Protein AF-A0AAP2RCK5-F1 (afdb_monomer)

Organism: NCBI:txid2052831

Foldseek 3Di:
DVVVVVVLVVQLVVQLVVQLVVQLVVQLVPVVVWKDWPDPQLSNVLSNLVSNLVSNLVSVLVSPLVVCCVPPNNVRSVVVSVVSVVVSVVVSVVVNVVCVVVVVTDMDTDDDD

pLDDT: mean 87.53, std 7.4, range [57.0, 95.38]

Structure (mmCIF, N/CA/C/O backbone):
data_AF-A0AAP2RCK5-F1
#
_entry.id   AF-A0AAP2RCK5-F1
#
loop_
_atom_site.group_PDB
_atom_site.id
_atom_site.type_symbol
_atom_site.label_atom_id
_atom_site.label_alt_id
_atom_site.label_comp_id
_atom_site.label_asym_id
_atom_site.label_entity_id
_atom_site.label_seq_id
_atom_site.pdbx_PDB_ins_code
_atom_site.Cartn_x
_atom_site.Cartn_y
_atom_site.Cartn_z
_atom_site.occupancy
_atom_site.B_iso_or_equiv
_atom_site.auth_seq_id
_atom_site.auth_comp_id
_atom_site.auth_asym_id
_atom_site.auth_atom_id
_atom_site.pdbx_PDB_model_num
ATOM 1 N N . MET A 1 1 ? 27.295 -0.574 -13.694 1.00 57.00 1 MET A N 1
ATOM 2 C CA . MET A 1 1 ? 26.287 -1.548 -13.205 1.00 57.00 1 MET A CA 1
ATOM 3 C C . MET A 1 1 ? 25.833 -1.250 -11.775 1.00 57.00 1 MET A C 1
ATOM 5 O O . MET A 1 1 ? 24.635 -1.110 -11.566 1.00 57.00 1 MET A O 1
ATOM 9 N N . ILE A 1 2 ? 26.747 -1.088 -10.808 1.00 60.44 2 ILE A N 1
ATOM 10 C CA . ILE A 1 2 ? 26.387 -0.811 -9.400 1.00 60.44 2 ILE A CA 1
ATOM 11 C C . ILE A 1 2 ? 25.679 0.550 -9.232 1.00 60.44 2 ILE A C 1
ATOM 13 O O . ILE A 1 2 ? 24.659 0.615 -8.557 1.00 60.44 2 ILE A O 1
ATOM 17 N N . GLU A 1 3 ? 26.139 1.603 -9.917 1.00 63.16 3 GLU A N 1
ATOM 18 C CA . GLU A 1 3 ? 25.547 2.955 -9.820 1.00 63.16 3 GLU A CA 1
ATOM 19 C C . GLU A 1 3 ? 24.133 3.075 -10.412 1.00 63.16 3 GLU A C 1
ATOM 21 O O . GLU A 1 3 ? 23.304 3.833 -9.919 1.00 63.16 3 GLU A O 1
ATOM 26 N N . ILE A 1 4 ? 23.829 2.303 -11.459 1.00 67.62 4 ILE A N 1
ATOM 27 C CA . ILE A 1 4 ? 22.496 2.303 -12.085 1.00 67.62 4 ILE A CA 1
ATOM 28 C C . ILE A 1 4 ? 21.501 1.583 -11.167 1.00 67.62 4 ILE A C 1
ATOM 30 O O . ILE A 1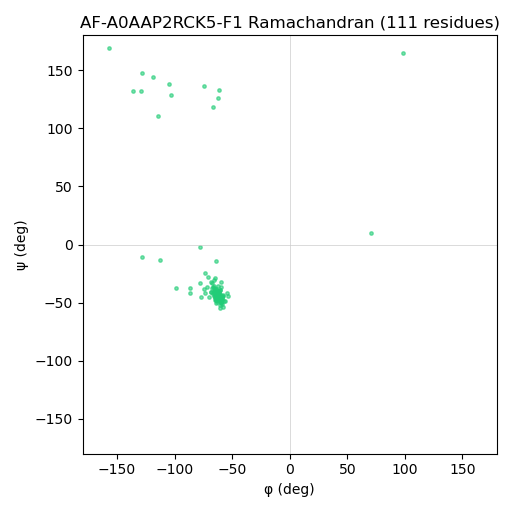 4 ? 20.393 2.058 -10.938 1.00 67.62 4 ILE A O 1
ATOM 34 N N . THR A 1 5 ? 21.933 0.468 -10.571 1.00 71.19 5 THR A N 1
ATOM 35 C CA . THR A 1 5 ? 21.108 -0.320 -9.645 1.00 71.19 5 THR A CA 1
ATOM 36 C C . THR A 1 5 ? 20.801 0.473 -8.372 1.00 71.19 5 THR A C 1
ATOM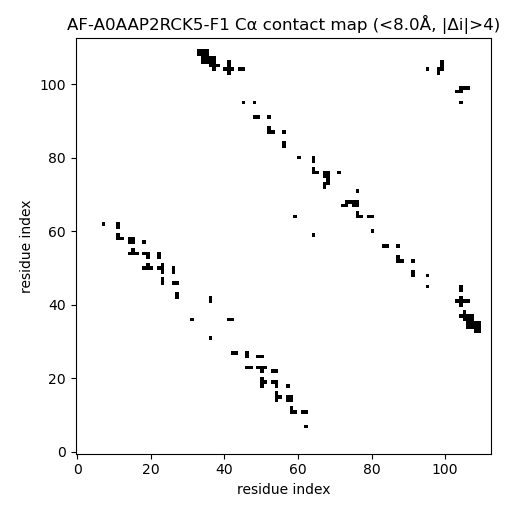 38 O O . THR A 1 5 ? 19.666 0.466 -7.899 1.00 71.19 5 THR A O 1
ATOM 41 N N . SER A 1 6 ? 21.779 1.211 -7.832 1.00 75.75 6 SER A N 1
ATOM 42 C CA . SER A 1 6 ? 21.556 2.064 -6.661 1.00 75.75 6 SER A CA 1
ATOM 43 C C . SER A 1 6 ? 20.616 3.237 -6.958 1.00 75.75 6 SER A C 1
ATOM 45 O O . SER A 1 6 ? 19.785 3.561 -6.109 1.00 75.75 6 SER A O 1
ATOM 47 N N . ALA A 1 7 ? 20.684 3.833 -8.154 1.00 80.06 7 ALA A N 1
ATOM 48 C CA . ALA A 1 7 ? 19.779 4.905 -8.568 1.00 80.06 7 ALA A CA 1
ATOM 49 C C . ALA A 1 7 ? 18.319 4.430 -8.686 1.00 80.06 7 ALA A C 1
ATOM 51 O O . ALA A 1 7 ? 17.422 5.082 -8.150 1.00 80.06 7 ALA A O 1
ATOM 52 N N . ILE A 1 8 ? 18.085 3.268 -9.308 1.00 78.94 8 ILE A N 1
ATOM 53 C CA . ILE A 1 8 ? 16.741 2.680 -9.456 1.00 78.94 8 ILE A CA 1
ATOM 54 C C . ILE A 1 8 ? 16.147 2.335 -8.085 1.00 78.94 8 ILE A C 1
ATOM 56 O O . ILE A 1 8 ? 15.001 2.685 -7.797 1.00 78.94 8 ILE A O 1
ATOM 60 N N . ILE A 1 9 ? 16.934 1.708 -7.205 1.00 82.88 9 ILE A N 1
ATOM 61 C CA . ILE A 1 9 ? 16.495 1.375 -5.843 1.00 82.88 9 ILE A CA 1
ATOM 62 C C . ILE A 1 9 ? 16.168 2.648 -5.055 1.00 82.88 9 ILE A C 1
ATOM 64 O O . ILE A 1 9 ? 15.126 2.716 -4.406 1.00 82.88 9 ILE A O 1
ATOM 68 N N . MET A 1 10 ? 17.021 3.673 -5.130 1.00 85.94 10 MET A N 1
ATOM 69 C CA . MET A 1 10 ? 16.788 4.940 -4.436 1.00 85.94 10 MET A CA 1
ATOM 70 C C . MET A 1 10 ? 15.506 5.621 -4.926 1.00 85.94 10 MET A C 1
ATOM 72 O O . MET A 1 10 ? 14.699 6.076 -4.115 1.00 85.94 10 MET A O 1
ATOM 76 N N . GLN A 1 11 ? 15.280 5.649 -6.242 1.00 83.88 11 GLN A N 1
ATOM 77 C CA . GLN A 1 11 ? 14.065 6.208 -6.825 1.00 83.88 11 GLN A CA 1
ATOM 78 C C . GLN A 1 11 ? 12.820 5.426 -6.389 1.00 83.88 11 GLN A C 1
ATOM 80 O O . GLN A 1 11 ? 11.823 6.038 -6.007 1.00 83.88 11 GLN A O 1
ATOM 85 N N . ALA A 1 12 ? 12.882 4.092 -6.376 1.00 86.38 12 ALA A N 1
ATOM 86 C CA . ALA A 1 12 ? 11.785 3.249 -5.910 1.00 86.38 12 ALA A CA 1
ATOM 87 C C . ALA A 1 12 ? 11.461 3.496 -4.427 1.00 86.38 12 ALA A C 1
ATOM 89 O O . ALA A 1 12 ? 10.290 3.636 -4.074 1.00 86.38 12 ALA A O 1
ATOM 90 N N . ILE A 1 13 ? 12.477 3.621 -3.564 1.00 89.12 13 ILE A N 1
ATOM 91 C CA . ILE A 1 13 ? 12.300 3.950 -2.140 1.00 89.12 13 ILE A CA 1
ATOM 92 C C . ILE A 1 13 ? 11.665 5.333 -1.978 1.00 89.12 13 ILE A C 1
ATOM 94 O O . ILE A 1 13 ? 10.734 5.499 -1.192 1.00 89.12 13 ILE A O 1
ATOM 98 N N . LEU A 1 14 ? 12.136 6.329 -2.727 1.00 90.00 14 LEU A N 1
ATOM 99 C CA . LEU A 1 14 ? 11.626 7.693 -2.631 1.00 90.00 14 LEU A CA 1
ATOM 100 C C . LEU A 1 14 ? 10.162 7.774 -3.088 1.00 90.00 14 LEU A C 1
ATOM 102 O O . LEU A 1 14 ? 9.327 8.351 -2.390 1.00 90.00 14 LEU A O 1
ATOM 106 N N . MET A 1 15 ? 9.831 7.115 -4.202 1.00 89.50 15 MET A N 1
ATOM 107 C CA . MET A 1 15 ? 8.454 6.977 -4.682 1.00 89.50 15 MET A CA 1
ATOM 108 C C . MET A 1 15 ? 7.577 6.224 -3.681 1.00 89.50 15 MET A C 1
ATOM 110 O O . MET A 1 15 ? 6.456 6.655 -3.417 1.00 89.50 15 MET A O 1
ATOM 114 N N . PHE A 1 16 ? 8.091 5.146 -3.080 1.00 93.19 16 PHE A N 1
ATOM 115 C CA . PHE A 1 16 ? 7.393 4.394 -2.041 1.00 93.19 16 PHE A CA 1
ATOM 116 C C . PHE A 1 16 ? 7.037 5.280 -0.846 1.00 93.19 16 PHE A C 1
ATOM 118 O O . PHE A 1 16 ? 5.870 5.356 -0.471 1.00 93.19 16 PHE A O 1
ATOM 125 N N . VAL A 1 17 ? 8.019 5.972 -0.261 1.00 94.31 17 VAL A N 1
ATOM 126 C CA . VAL A 1 17 ? 7.813 6.784 0.947 1.00 94.31 17 VAL A CA 1
ATOM 127 C C . VAL A 1 17 ? 6.841 7.931 0.673 1.00 94.31 17 VAL A C 1
ATOM 129 O O . VAL A 1 17 ? 5.904 8.135 1.446 1.00 94.31 17 VAL A O 1
ATOM 132 N N . LEU A 1 18 ? 7.011 8.647 -0.444 1.00 93.00 18 LEU A N 1
ATOM 133 C CA . LEU A 1 18 ? 6.116 9.744 -0.817 1.00 93.00 18 LEU A CA 1
ATOM 134 C C . LEU A 1 18 ? 4.689 9.253 -1.071 1.00 93.00 18 LEU A C 1
ATOM 136 O O . LEU A 1 18 ? 3.738 9.818 -0.524 1.00 93.00 18 LEU A O 1
ATOM 140 N N . ALA A 1 19 ? 4.532 8.180 -1.852 1.00 92.25 19 ALA A N 1
ATOM 141 C CA . ALA A 1 19 ? 3.225 7.593 -2.116 1.00 92.25 19 ALA A CA 1
ATOM 142 C C . ALA A 1 19 ? 2.576 7.106 -0.818 1.00 92.25 19 ALA A C 1
ATOM 144 O O . ALA A 1 19 ? 1.393 7.353 -0.595 1.00 92.25 19 ALA A O 1
ATOM 145 N N . TRP A 1 20 ? 3.344 6.472 0.069 1.00 95.19 20 TRP A N 1
ATOM 146 C CA . TRP A 1 20 ? 2.838 5.949 1.330 1.00 95.19 20 TRP A CA 1
ATOM 147 C C . TRP A 1 20 ? 2.300 7.048 2.241 1.00 95.19 20 TRP A C 1
ATOM 149 O O . TRP A 1 20 ? 1.182 6.917 2.739 1.00 95.19 20 TRP A O 1
ATOM 159 N N . ILE A 1 21 ? 3.044 8.145 2.413 1.00 95.19 21 ILE A N 1
ATOM 160 C CA . ILE A 1 21 ? 2.627 9.283 3.247 1.00 95.19 21 ILE A CA 1
ATOM 161 C C . ILE A 1 21 ? 1.370 9.945 2.672 1.00 95.19 21 ILE A C 1
ATOM 163 O O . ILE A 1 21 ? 0.410 10.192 3.406 1.00 95.19 21 ILE A O 1
ATOM 167 N N . LEU A 1 22 ? 1.346 10.199 1.360 1.00 94.94 22 LEU A N 1
ATOM 168 C CA . LEU A 1 22 ? 0.204 10.830 0.694 1.00 94.94 22 LEU A CA 1
ATOM 169 C C . LEU A 1 22 ? -1.049 9.955 0.769 1.00 94.94 22 LEU A C 1
ATOM 171 O O . LEU A 1 22 ? -2.119 10.431 1.152 1.00 94.94 22 LEU A O 1
ATOM 175 N N . LEU A 1 23 ? -0.916 8.664 0.459 1.00 94.00 23 LEU A N 1
ATOM 176 C CA . LEU A 1 23 ? -2.016 7.707 0.539 1.00 94.00 23 LEU A CA 1
ATOM 177 C C . LEU A 1 23 ? -2.487 7.525 1.977 1.00 94.00 23 LEU A C 1
ATOM 179 O O . LEU A 1 23 ? -3.689 7.442 2.213 1.00 94.00 23 LEU A O 1
ATOM 183 N N . PHE A 1 24 ? -1.572 7.500 2.945 1.00 95.38 24 PHE A N 1
ATOM 184 C CA . PHE A 1 24 ? -1.926 7.424 4.356 1.00 95.38 24 PHE A CA 1
ATOM 185 C C . PHE A 1 24 ? -2.776 8.619 4.771 1.00 95.38 24 PHE A C 1
ATOM 187 O O . PHE A 1 24 ? -3.843 8.426 5.349 1.00 95.38 24 PHE A O 1
ATOM 194 N N . ALA A 1 25 ? -2.344 9.840 4.442 1.00 93.69 25 ALA A N 1
ATOM 195 C CA . ALA A 1 25 ? -3.106 11.047 4.733 1.00 93.69 25 ALA A CA 1
ATOM 196 C C . ALA A 1 25 ? -4.485 10.998 4.060 1.00 93.69 25 ALA A C 1
ATOM 198 O O . ALA A 1 25 ? -5.507 11.200 4.719 1.00 93.69 25 ALA A O 1
ATOM 199 N N . LEU A 1 26 ? -4.533 10.639 2.774 1.00 93.44 26 LEU A N 1
ATOM 200 C CA . LEU A 1 26 ? -5.775 10.526 2.016 1.00 93.44 26 LEU A CA 1
ATOM 201 C C . LEU A 1 26 ? -6.735 9.517 2.653 1.00 93.44 26 LEU A C 1
ATOM 203 O O . LEU A 1 26 ? -7.887 9.860 2.925 1.00 93.44 26 LEU A O 1
ATOM 207 N N . TYR A 1 27 ? -6.287 8.297 2.953 1.00 90.62 27 TYR A N 1
ATOM 208 C CA . TYR A 1 27 ? -7.120 7.289 3.612 1.00 90.62 27 TYR A CA 1
ATOM 209 C C . TYR A 1 27 ? -7.515 7.713 5.018 1.00 90.62 27 TYR A C 1
ATOM 211 O O . TYR A 1 27 ? -8.671 7.535 5.406 1.00 90.62 27 TYR A O 1
ATOM 219 N N . TYR A 1 28 ? -6.603 8.327 5.766 1.00 91.44 28 TYR A N 1
ATOM 220 C CA . TYR A 1 28 ? -6.905 8.815 7.096 1.00 91.44 28 TYR A CA 1
ATOM 221 C C . TYR A 1 28 ? -8.079 9.789 7.044 1.00 91.44 28 TYR A C 1
ATOM 223 O O . TYR A 1 28 ? -9.028 9.592 7.794 1.00 91.44 28 TYR A O 1
ATOM 231 N N . PHE A 1 29 ? -8.088 10.774 6.144 1.00 91.88 29 PHE A N 1
ATOM 232 C CA . PHE A 1 29 ? -9.175 11.757 6.057 1.00 91.88 29 PHE A CA 1
ATOM 233 C C . PHE A 1 29 ? -10.446 11.246 5.368 1.00 91.88 29 PHE A C 1
ATOM 235 O O . PHE A 1 29 ? -11.540 11.637 5.768 1.00 91.88 29 PHE A O 1
ATOM 242 N N . THR A 1 30 ? -10.335 10.365 4.372 1.00 89.38 30 THR A N 1
ATOM 243 C CA . THR A 1 30 ? -11.491 9.911 3.575 1.00 89.38 30 THR A CA 1
ATOM 244 C C . THR A 1 30 ? -12.229 8.730 4.196 1.00 89.38 30 THR A C 1
ATOM 246 O O . THR A 1 30 ? -13.458 8.693 4.161 1.00 89.38 30 THR A O 1
ATOM 249 N N . THR A 1 31 ? -11.528 7.776 4.813 1.00 86.25 31 THR A N 1
ATOM 250 C CA . THR A 1 31 ? -12.149 6.553 5.351 1.00 86.25 31 THR A CA 1
ATOM 251 C C . THR A 1 31 ? -13.236 6.765 6.418 1.00 86.25 31 THR A C 1
ATOM 253 O O . THR A 1 31 ? -14.197 5.993 6.411 1.00 86.25 31 THR A O 1
ATOM 256 N N . PRO A 1 32 ? -13.204 7.801 7.288 1.00 85.44 32 PRO A N 1
ATOM 257 C CA . PRO A 1 32 ? -14.277 8.049 8.257 1.00 85.44 32 PRO A CA 1
ATOM 258 C C . PRO A 1 32 ? -15.636 8.382 7.629 1.00 85.44 32 PRO A C 1
ATOM 260 O O . PRO A 1 32 ? -16.651 8.386 8.332 1.00 85.44 32 PRO A O 1
ATOM 263 N N . SER A 1 33 ? -15.682 8.694 6.330 1.00 85.88 33 SER A N 1
ATOM 264 C CA . SER A 1 33 ? -16.942 8.953 5.626 1.00 85.88 33 SER A CA 1
ATOM 265 C C . SER A 1 33 ? -17.780 7.682 5.428 1.00 85.88 33 SER A C 1
ATOM 267 O O . SER A 1 33 ? -19.005 7.767 5.435 1.00 85.88 33 SER A O 1
ATOM 269 N N . TYR A 1 34 ? -17.151 6.503 5.345 1.00 82.38 34 TYR A N 1
ATOM 270 C CA . TYR A 1 34 ? -17.832 5.223 5.088 1.00 82.38 34 TYR A CA 1
ATOM 271 C C . TYR A 1 34 ? -17.507 4.104 6.099 1.00 82.38 34 TYR A C 1
ATOM 273 O O . TYR A 1 34 ? -18.201 3.082 6.119 1.00 82.38 34 TYR A O 1
ATOM 281 N N . LEU A 1 35 ? -16.507 4.286 6.971 1.00 86.38 35 LEU A N 1
ATOM 282 C CA . LEU A 1 35 ? -16.156 3.358 8.054 1.00 86.38 35 LEU A CA 1
ATOM 283 C C . LEU A 1 35 ? -16.286 4.012 9.434 1.00 86.38 35 LEU A C 1
ATOM 285 O O . LEU A 1 35 ? -15.970 5.185 9.630 1.00 86.38 35 LEU A O 1
ATOM 289 N N . GLU A 1 36 ? -16.724 3.212 10.400 1.00 87.25 36 GLU A N 1
ATOM 290 C CA . GLU A 1 36 ? -16.630 3.478 11.831 1.00 87.25 36 GLU A CA 1
ATOM 291 C C . GLU A 1 36 ? -15.494 2.651 12.420 1.00 87.25 36 GLU A C 1
ATOM 293 O O . GLU A 1 36 ? -15.419 1.438 12.226 1.00 87.25 36 GLU A O 1
ATOM 298 N N . TYR A 1 37 ? -14.613 3.322 13.152 1.00 87.12 37 TYR A N 1
ATOM 299 C CA . TYR A 1 37 ? -13.502 2.697 13.856 1.00 87.12 37 TYR A CA 1
ATOM 300 C C . TYR A 1 37 ? -13.828 2.653 15.345 1.00 87.12 37 TYR A C 1
ATOM 302 O O . TYR A 1 37 ? -14.337 3.637 15.882 1.00 87.12 37 TYR A O 1
ATOM 310 N N . GLY A 1 38 ? -13.526 1.537 16.010 1.00 82.50 38 GLY A N 1
ATOM 311 C CA . GLY A 1 38 ? -13.732 1.403 17.455 1.00 82.50 38 GLY A CA 1
ATOM 312 C C . GLY A 1 38 ? -12.844 2.343 18.276 1.00 82.50 38 GLY A C 1
ATOM 313 O O . GLY A 1 38 ? -13.234 2.777 19.354 1.00 82.50 38 GLY A O 1
ATOM 314 N N . ASP A 1 39 ? -11.671 2.690 17.748 1.00 87.88 39 ASP A N 1
ATOM 315 C CA . ASP A 1 39 ? -10.671 3.521 18.408 1.00 87.88 39 ASP A CA 1
ATOM 316 C C . ASP A 1 39 ? -9.728 4.189 17.384 1.00 87.88 39 ASP A C 1
ATOM 318 O O . ASP A 1 39 ? -9.721 3.866 16.190 1.00 87.88 39 ASP A O 1
ATOM 322 N N . LYS A 1 40 ? -8.917 5.149 17.851 1.00 86.50 40 LYS A N 1
ATOM 323 C CA . LYS A 1 40 ? -7.967 5.879 16.993 1.00 86.50 40 LYS A CA 1
ATOM 324 C C . LYS A 1 40 ? -6.858 4.972 16.448 1.00 86.50 40 LYS A C 1
ATOM 326 O O . LYS A 1 40 ? -6.465 5.154 15.296 1.00 86.50 40 LYS A O 1
ATOM 331 N N . ASN A 1 41 ? -6.387 3.990 17.221 1.00 88.31 41 ASN A N 1
ATOM 332 C CA . ASN A 1 41 ? -5.309 3.095 16.794 1.00 88.31 41 ASN A CA 1
ATOM 333 C C . ASN A 1 41 ? -5.785 2.176 15.669 1.00 88.31 41 ASN A C 1
ATOM 335 O O . ASN A 1 41 ? -5.079 2.038 14.674 1.00 88.31 41 ASN A O 1
ATOM 339 N N . SER A 1 42 ? -7.015 1.660 15.748 1.00 88.94 42 SER A N 1
ATOM 340 C CA . SER A 1 42 ? -7.643 0.904 14.656 1.00 88.94 42 SER A CA 1
ATOM 341 C C . SER A 1 42 ? -7.652 1.679 13.338 1.00 88.94 42 SER A C 1
ATOM 343 O O . SER A 1 42 ? -7.343 1.115 12.287 1.00 88.94 42 SER A O 1
ATOM 345 N N . ARG A 1 43 ? -7.956 2.984 13.380 1.00 89.94 43 ARG A N 1
ATOM 346 C CA . ARG A 1 43 ? -7.915 3.850 12.191 1.00 89.94 43 ARG A CA 1
ATOM 347 C C . ARG A 1 43 ? -6.497 3.997 11.654 1.00 89.94 43 ARG A C 1
ATOM 349 O O . ARG A 1 43 ? -6.304 3.853 10.449 1.00 89.94 43 ARG A O 1
ATOM 356 N N . TYR A 1 44 ? -5.522 4.276 12.520 1.00 91.75 44 TYR A N 1
ATOM 357 C CA . TYR A 1 44 ? -4.123 4.416 12.108 1.00 91.75 44 TYR A CA 1
ATOM 358 C C . TYR A 1 44 ? -3.587 3.131 11.478 1.00 91.75 44 TYR A C 1
ATOM 360 O O . TYR A 1 44 ? -3.043 3.186 10.380 1.00 91.75 44 TYR A O 1
ATOM 368 N N . ILE A 1 45 ? -3.802 1.981 12.120 1.00 89.94 45 ILE A N 1
ATOM 369 C CA . ILE A 1 45 ? -3.349 0.674 11.631 1.00 89.94 45 ILE A CA 1
ATOM 370 C C . ILE A 1 45 ? -4.011 0.349 10.291 1.00 89.94 45 ILE A C 1
ATOM 372 O O . ILE A 1 45 ? -3.324 -0.012 9.338 1.00 89.94 45 ILE A O 1
ATOM 376 N N . TYR A 1 46 ? -5.331 0.527 10.184 1.00 90.62 46 TYR A N 1
ATOM 377 C CA . TYR A 1 46 ? -6.046 0.278 8.935 1.00 90.62 46 TYR A CA 1
ATOM 378 C C . TYR A 1 46 ? -5.521 1.149 7.793 1.00 90.62 46 TYR A C 1
ATOM 380 O O . TYR A 1 46 ? -5.195 0.626 6.729 1.00 90.62 46 TYR A O 1
ATOM 388 N N . CYS A 1 47 ? -5.401 2.462 8.020 1.00 92.44 47 CYS A N 1
ATOM 389 C CA . CYS A 1 47 ? -4.924 3.395 7.001 1.00 92.44 47 CYS A CA 1
ATOM 390 C C . CYS A 1 47 ? -3.471 3.107 6.619 1.00 92.44 47 CYS A C 1
ATOM 392 O O . CYS A 1 47 ? -3.167 3.125 5.434 1.00 92.44 47 CYS A O 1
ATOM 394 N N . ALA A 1 48 ? -2.607 2.793 7.592 1.00 92.38 48 ALA A N 1
ATOM 395 C CA . ALA A 1 48 ? -1.206 2.448 7.360 1.00 92.38 48 ALA A CA 1
ATOM 396 C C . ALA A 1 48 ? -1.067 1.206 6.485 1.00 92.38 48 ALA A C 1
ATOM 398 O O . ALA A 1 48 ? -0.280 1.219 5.548 1.00 92.38 48 ALA A O 1
ATOM 399 N N . ILE A 1 49 ? -1.845 0.156 6.751 1.00 91.31 49 ILE A N 1
ATOM 400 C CA . ILE A 1 49 ? -1.792 -1.085 5.971 1.00 91.31 49 ILE A CA 1
ATOM 401 C C . ILE A 1 49 ? -2.357 -0.867 4.567 1.00 91.31 49 ILE A C 1
ATOM 403 O O . ILE A 1 49 ? -1.736 -1.292 3.594 1.00 91.31 49 ILE A O 1
ATOM 407 N N . TYR A 1 50 ? -3.498 -0.177 4.451 1.00 89.62 50 TYR A N 1
ATOM 408 C CA . TYR A 1 50 ? -4.096 0.147 3.151 1.00 89.62 50 TYR A CA 1
ATOM 409 C C . TYR A 1 50 ? -3.152 0.982 2.282 1.00 89.62 50 TYR A C 1
ATOM 411 O O . TYR A 1 50 ? -2.968 0.683 1.103 1.00 89.62 50 TYR A O 1
ATOM 419 N N . SER A 1 51 ? -2.537 2.020 2.852 1.00 93.00 51 SER A N 1
ATOM 420 C CA . SER A 1 51 ? -1.611 2.869 2.111 1.00 93.00 51 SER A CA 1
ATOM 421 C C . SER A 1 51 ? -0.296 2.162 1.805 1.00 93.00 51 SER A C 1
ATOM 423 O O . SER A 1 51 ? 0.255 2.387 0.733 1.00 93.00 51 SER A O 1
ATOM 425 N N . LEU A 1 52 ? 0.218 1.318 2.709 1.00 92.25 52 LEU A N 1
ATOM 426 C CA . LEU A 1 52 ? 1.513 0.646 2.550 1.00 92.25 52 LEU A CA 1
ATOM 427 C C . LEU A 1 52 ? 1.501 -0.321 1.374 1.00 92.25 52 LEU A C 1
ATOM 429 O O . LEU A 1 52 ? 2.413 -0.299 0.551 1.00 92.25 52 LEU A O 1
ATOM 433 N N . VAL A 1 53 ? 0.454 -1.137 1.266 1.00 88.75 53 VAL A N 1
ATOM 434 C CA . VAL A 1 53 ? 0.342 -2.097 0.166 1.00 88.75 53 VAL A CA 1
ATOM 435 C C . VAL A 1 53 ? 0.227 -1.375 -1.175 1.00 88.75 53 VAL A C 1
ATOM 437 O O . VAL A 1 53 ? 0.934 -1.715 -2.120 1.00 88.75 53 VAL A O 1
ATOM 440 N N . LEU A 1 54 ? -0.608 -0.338 -1.258 1.00 88.19 54 LEU A N 1
ATOM 441 C CA . LEU A 1 54 ? -0.767 0.417 -2.499 1.00 88.19 54 LEU A CA 1
ATOM 442 C C . LEU A 1 54 ? 0.506 1.198 -2.868 1.00 88.19 54 LEU A C 1
ATOM 444 O O . LEU A 1 54 ? 0.874 1.254 -4.038 1.00 88.19 54 LEU A O 1
ATOM 448 N N . ALA A 1 55 ? 1.215 1.750 -1.883 1.00 92.44 55 ALA A N 1
ATOM 449 C CA . ALA A 1 55 ? 2.500 2.404 -2.105 1.00 92.44 55 ALA A CA 1
ATOM 450 C C . ALA A 1 55 ? 3.571 1.423 -2.602 1.00 92.44 55 ALA A C 1
ATOM 452 O O . ALA A 1 55 ? 4.341 1.779 -3.490 1.00 92.44 55 ALA A O 1
ATOM 453 N N . LEU A 1 56 ? 3.598 0.187 -2.085 1.00 89.00 56 LEU A N 1
ATOM 454 C CA . LEU A 1 56 ? 4.476 -0.875 -2.589 1.00 89.00 56 LEU A CA 1
ATOM 455 C C . LEU A 1 56 ? 4.164 -1.208 -4.049 1.00 89.00 56 LEU A C 1
ATOM 457 O O . LEU A 1 56 ? 5.077 -1.262 -4.867 1.00 89.00 56 LEU A O 1
ATOM 461 N N . VAL A 1 57 ? 2.883 -1.381 -4.386 1.00 88.19 57 VAL A N 1
ATOM 462 C CA . VAL A 1 57 ? 2.451 -1.643 -5.767 1.00 88.19 57 VAL A CA 1
ATOM 463 C C . VAL A 1 57 ? 2.894 -0.522 -6.701 1.00 88.19 57 VAL A C 1
ATOM 465 O O . VAL A 1 57 ? 3.408 -0.803 -7.780 1.00 88.19 57 VAL A O 1
ATOM 468 N N . LEU A 1 58 ? 2.733 0.739 -6.289 1.00 88.00 58 LEU A N 1
ATOM 469 C CA . LEU A 1 58 ? 3.194 1.880 -7.075 1.00 88.00 58 LEU A CA 1
ATOM 470 C C . LEU A 1 58 ? 4.715 1.877 -7.220 1.00 88.00 58 LEU A C 1
ATOM 472 O O . LEU A 1 58 ? 5.203 1.968 -8.337 1.00 88.00 58 LEU A O 1
ATOM 476 N N . ALA A 1 59 ? 5.468 1.732 -6.133 1.00 89.06 59 ALA A N 1
ATOM 477 C CA . ALA A 1 59 ? 6.928 1.768 -6.174 1.00 89.06 59 ALA A CA 1
ATOM 478 C C . ALA A 1 59 ? 7.520 0.663 -7.058 1.00 89.06 59 ALA A C 1
ATOM 480 O O . ALA A 1 59 ? 8.352 0.936 -7.920 1.00 89.06 59 ALA A O 1
ATOM 481 N N . VAL A 1 60 ? 7.043 -0.572 -6.888 1.00 85.12 60 VAL A N 1
ATOM 482 C CA . VAL A 1 60 ? 7.454 -1.716 -7.711 1.00 85.12 60 VAL A CA 1
ATOM 483 C C . VAL A 1 60 ? 6.976 -1.538 -9.151 1.00 85.12 60 VAL A C 1
ATOM 485 O O . VAL A 1 60 ? 7.730 -1.788 -10.085 1.00 85.12 60 VAL A O 1
ATOM 488 N N . GLY A 1 61 ? 5.748 -1.050 -9.343 1.00 86.06 61 GLY A N 1
ATOM 489 C CA . GLY A 1 61 ? 5.193 -0.768 -10.662 1.00 86.06 61 GLY A CA 1
ATOM 490 C C . GLY A 1 61 ? 6.022 0.260 -11.430 1.00 86.06 61 GLY A C 1
ATOM 491 O O . GLY A 1 61 ? 6.385 0.019 -12.574 1.00 86.06 61 GLY A O 1
ATOM 492 N N . PHE A 1 62 ? 6.393 1.370 -10.794 1.00 84.31 62 PHE A N 1
ATOM 493 C CA . PHE A 1 62 ? 7.239 2.401 -11.397 1.00 84.31 62 PHE A CA 1
ATOM 494 C C . PHE A 1 62 ? 8.663 1.918 -11.683 1.00 84.31 62 PHE A C 1
ATOM 496 O O . PHE A 1 62 ? 9.266 2.404 -12.634 1.00 84.31 62 PHE A O 1
ATOM 503 N N . ALA A 1 63 ? 9.193 0.982 -10.894 1.00 85.94 63 ALA A N 1
ATOM 504 C CA . ALA A 1 63 ? 10.523 0.427 -11.124 1.00 85.94 63 ALA A CA 1
ATOM 505 C C . ALA A 1 63 ? 10.540 -0.599 -12.270 1.00 85.94 63 ALA A C 1
ATOM 507 O O . ALA A 1 63 ? 11.418 -0.547 -13.120 1.00 85.94 63 ALA A O 1
ATOM 508 N N . ILE A 1 64 ? 9.569 -1.518 -12.306 1.00 85.62 64 ILE A N 1
ATOM 509 C CA . ILE A 1 64 ? 9.630 -2.714 -13.164 1.00 85.62 64 ILE A CA 1
ATOM 510 C C . ILE A 1 64 ? 8.831 -2.548 -14.466 1.00 85.62 64 ILE A C 1
ATOM 512 O O . ILE A 1 64 ? 9.249 -3.024 -15.521 1.00 85.62 64 ILE A O 1
ATOM 516 N N . LEU A 1 65 ? 7.672 -1.879 -14.432 1.00 87.38 65 LEU A N 1
ATOM 517 C CA . LEU A 1 65 ? 6.797 -1.787 -15.610 1.00 87.38 65 LEU A CA 1
ATOM 518 C C . LEU A 1 65 ? 7.426 -1.065 -16.808 1.00 87.38 65 LEU A C 1
ATOM 520 O O . LEU A 1 65 ? 7.153 -1.502 -17.928 1.00 87.38 65 LEU A O 1
ATOM 524 N N . PRO A 1 66 ? 8.250 -0.009 -16.640 1.00 87.88 66 PRO A N 1
ATOM 525 C CA . PRO A 1 66 ? 8.918 0.619 -17.776 1.00 87.88 66 PRO A CA 1
ATOM 526 C C . PRO A 1 66 ? 9.838 -0.349 -18.524 1.00 87.88 66 PRO A C 1
ATOM 528 O O . PRO A 1 6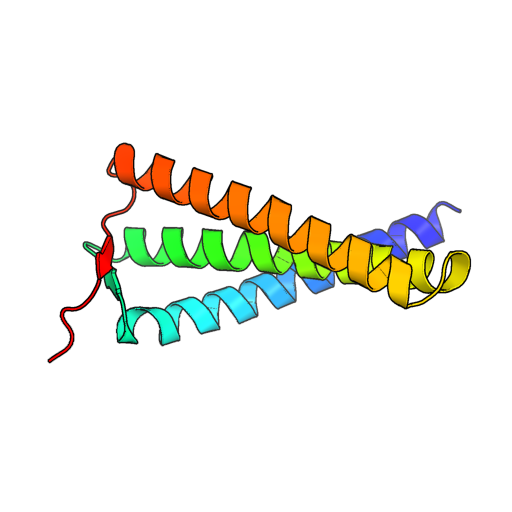6 ? 9.793 -0.391 -19.750 1.00 87.88 66 PRO A O 1
ATOM 531 N N . GLU A 1 67 ? 10.612 -1.165 -17.804 1.00 88.38 67 GLU A N 1
ATOM 532 C CA . GLU A 1 67 ? 11.516 -2.153 -18.405 1.00 88.38 67 GLU A CA 1
ATOM 533 C C . GLU A 1 67 ? 10.730 -3.221 -19.172 1.00 88.38 67 GLU A C 1
ATOM 535 O O . GLU A 1 67 ? 10.990 -3.461 -20.351 1.00 88.38 67 GLU A O 1
ATOM 540 N N . ILE A 1 68 ? 9.676 -3.771 -18.557 1.00 89.38 68 ILE A N 1
ATOM 541 C CA . ILE A 1 68 ? 8.795 -4.745 -19.219 1.00 89.38 68 ILE A CA 1
ATOM 542 C C . ILE A 1 68 ? 8.129 -4.133 -20.457 1.00 89.38 68 ILE A C 1
ATOM 544 O O . ILE A 1 68 ? 7.997 -4.800 -21.482 1.00 89.38 68 ILE A O 1
ATOM 548 N 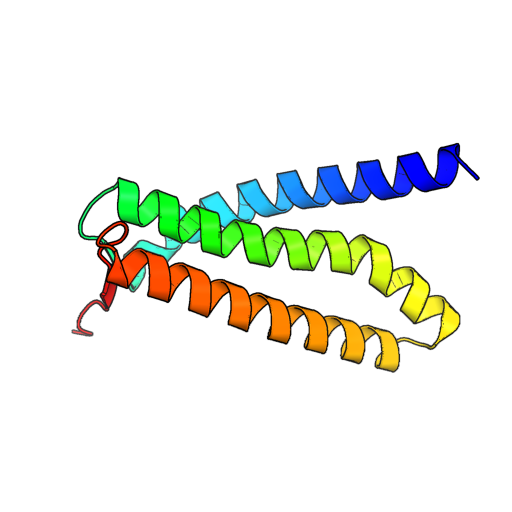N . SER A 1 69 ? 7.715 -2.866 -20.387 1.00 92.69 69 SER A N 1
ATOM 549 C CA . SER A 1 69 ? 7.075 -2.188 -21.514 1.00 92.69 69 SER A CA 1
ATOM 550 C C . SER A 1 69 ? 8.030 -1.968 -22.684 1.00 92.69 69 SER A C 1
ATOM 552 O O . SER A 1 69 ? 7.570 -1.969 -23.825 1.00 92.69 69 SER A O 1
ATOM 554 N N . LEU A 1 70 ? 9.319 -1.745 -22.417 1.00 92.56 70 LEU A N 1
ATOM 555 C CA . LEU A 1 70 ? 10.339 -1.573 -23.450 1.00 92.56 70 LEU A CA 1
ATOM 556 C C . LEU A 1 70 ? 10.697 -2.904 -24.121 1.00 92.56 70 LEU A C 1
ATOM 558 O O . LEU A 1 70 ? 10.902 -2.930 -25.330 1.00 92.56 70 LEU A O 1
ATOM 562 N N . GLU A 1 71 ? 10.750 -3.995 -23.355 1.00 94.31 71 GLU A N 1
ATOM 563 C CA . GLU A 1 71 ? 11.186 -5.305 -23.852 1.00 94.31 71 GLU A CA 1
ATOM 564 C C . GLU A 1 71 ? 10.045 -6.124 -24.479 1.00 94.31 71 GLU A C 1
ATOM 566 O O . GLU A 1 71 ? 10.215 -6.722 -25.540 1.00 94.31 71 GLU A O 1
ATOM 571 N N . TYR A 1 72 ? 8.863 -6.124 -23.858 1.00 94.06 72 TYR A N 1
ATOM 572 C CA . TYR A 1 72 ? 7.731 -6.975 -24.247 1.00 94.06 72 TYR A CA 1
ATOM 573 C C . TYR A 1 72 ? 6.537 -6.194 -24.806 1.00 94.06 72 TYR A C 1
ATOM 575 O O . TYR A 1 72 ? 5.645 -6.799 -25.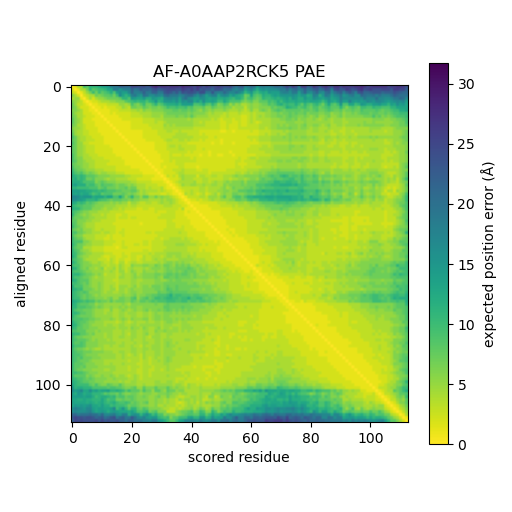399 1.00 94.06 72 TYR A O 1
ATOM 583 N N . GLY A 1 73 ? 6.516 -4.868 -24.646 1.00 93.50 73 GLY A N 1
ATOM 584 C CA . GLY A 1 73 ? 5.424 -3.996 -25.074 1.00 93.50 73 GLY A CA 1
ATOM 585 C C . GLY A 1 73 ? 4.442 -3.620 -23.957 1.00 93.50 73 GLY A C 1
ATOM 586 O O . GLY A 1 73 ? 4.393 -4.212 -22.876 1.00 93.50 73 GLY A O 1
ATOM 587 N N . LEU A 1 74 ? 3.628 -2.596 -24.233 1.00 91.75 74 LEU A N 1
ATOM 588 C CA . LEU A 1 74 ? 2.730 -1.978 -23.251 1.00 91.75 74 LEU A CA 1
ATOM 589 C C . LEU A 1 74 ? 1.679 -2.950 -22.691 1.00 91.75 74 LEU A C 1
ATOM 591 O O . LEU A 1 74 ? 1.378 -2.916 -21.501 1.00 91.75 74 LEU A O 1
ATOM 595 N N . VAL A 1 75 ? 1.107 -3.814 -23.535 1.00 94.06 75 VAL A N 1
ATOM 596 C CA . VAL A 1 75 ? 0.020 -4.720 -23.126 1.00 94.06 75 VAL A CA 1
ATOM 597 C C . VAL A 1 75 ? 0.509 -5.710 -22.066 1.00 94.06 75 VAL A C 1
ATOM 599 O O . VAL A 1 75 ? -0.160 -5.919 -21.057 1.00 94.06 75 VAL A O 1
ATOM 602 N N . GLN A 1 76 ? 1.702 -6.268 -22.255 1.00 91.31 76 GLN A N 1
ATOM 603 C CA . GLN A 1 76 ? 2.338 -7.200 -21.332 1.00 91.31 76 GLN A CA 1
ATOM 604 C C . GLN A 1 76 ? 2.661 -6.514 -20.003 1.00 91.31 76 GLN A C 1
ATOM 606 O O . GLN A 1 76 ? 2.354 -7.065 -18.947 1.00 91.31 76 GLN A O 1
ATOM 611 N N . ALA A 1 77 ? 3.186 -5.285 -20.042 1.00 90.56 77 ALA A N 1
ATOM 612 C CA . ALA A 1 77 ? 3.410 -4.492 -18.836 1.00 90.56 77 ALA A CA 1
ATOM 613 C C . ALA A 1 77 ? 2.103 -4.265 -18.054 1.00 90.56 77 ALA A C 1
ATOM 615 O O . ALA A 1 77 ? 2.056 -4.486 -16.844 1.00 90.56 77 ALA A O 1
ATOM 616 N N . LEU A 1 78 ? 1.006 -3.910 -18.730 1.00 90.88 78 LEU A N 1
ATOM 617 C CA . LEU A 1 78 ? -0.296 -3.736 -18.075 1.00 90.88 78 LEU A CA 1
ATOM 618 C C . LEU A 1 78 ? -0.811 -5.030 -17.430 1.00 90.88 78 LEU A C 1
ATOM 620 O O . LEU A 1 78 ? -1.323 -4.981 -16.311 1.00 90.88 78 LEU A O 1
ATOM 624 N N . ILE A 1 79 ? -0.647 -6.182 -18.091 1.00 93.75 79 ILE A N 1
ATOM 625 C CA . ILE A 1 79 ? -1.016 -7.489 -17.524 1.00 93.75 79 ILE A CA 1
ATOM 626 C C . ILE A 1 79 ? -0.218 -7.757 -16.245 1.00 93.75 79 ILE A C 1
ATOM 628 O O . ILE A 1 79 ? -0.808 -8.110 -15.224 1.00 93.75 79 ILE A O 1
ATOM 632 N N . VAL A 1 80 ? 1.100 -7.540 -16.268 1.00 91.56 80 VAL A N 1
ATOM 633 C CA . VAL A 1 80 ? 1.953 -7.719 -15.083 1.00 91.56 80 VAL A CA 1
ATOM 634 C C . VAL A 1 80 ? 1.521 -6.782 -13.956 1.00 91.56 80 VAL A C 1
ATOM 636 O O . VAL A 1 80 ? 1.347 -7.229 -12.822 1.00 91.56 80 VAL A O 1
ATOM 639 N N . GLY A 1 81 ? 1.261 -5.508 -14.261 1.00 89.81 81 GLY A N 1
ATOM 640 C CA . GLY A 1 81 ? 0.764 -4.540 -13.284 1.00 89.81 81 GLY A CA 1
ATOM 641 C C . GLY A 1 81 ? -0.560 -4.971 -12.649 1.00 89.81 81 GLY A C 1
ATOM 642 O O . GLY A 1 81 ? -0.707 -4.918 -11.427 1.00 89.81 81 GLY A O 1
ATOM 643 N N . LEU A 1 82 ? -1.502 -5.469 -13.453 1.00 91.94 82 LEU A N 1
ATOM 644 C CA . LEU A 1 82 ? -2.795 -5.959 -12.976 1.00 91.94 82 LEU A CA 1
ATOM 645 C C . LEU A 1 82 ? -2.648 -7.191 -12.072 1.00 91.94 82 LEU A C 1
ATOM 647 O O . LEU A 1 82 ? -3.280 -7.257 -11.016 1.00 91.94 82 LEU A O 1
ATOM 651 N N . VAL A 1 83 ? -1.779 -8.135 -12.444 1.00 93.06 83 VAL A N 1
ATOM 652 C CA . VAL A 1 83 ? -1.470 -9.315 -11.624 1.00 93.06 83 VAL A CA 1
ATOM 653 C C . VAL A 1 83 ? -0.858 -8.902 -10.286 1.00 93.06 83 VAL A C 1
ATOM 655 O O . VAL A 1 83 ? -1.283 -9.409 -9.246 1.00 93.06 83 VAL A O 1
ATOM 658 N N . MET A 1 84 ? 0.077 -7.945 -10.275 1.00 90.62 84 MET A N 1
ATOM 659 C CA . MET A 1 84 ? 0.637 -7.431 -9.022 1.00 90.62 84 MET A CA 1
ATOM 660 C C . MET A 1 84 ? -0.448 -6.811 -8.139 1.00 90.62 84 MET A C 1
ATOM 662 O O . MET A 1 84 ? -0.581 -7.203 -6.981 1.00 90.62 84 MET A O 1
ATOM 666 N N . VAL A 1 85 ? -1.255 -5.886 -8.676 1.00 90.56 85 VAL A N 1
ATOM 667 C CA . VAL A 1 85 ? -2.354 -5.243 -7.932 1.00 90.56 85 VAL A CA 1
ATOM 668 C C . VAL A 1 85 ? -3.273 -6.297 -7.317 1.00 90.56 85 VAL A C 1
ATOM 670 O O . VAL A 1 85 ? -3.628 -6.193 -6.141 1.00 90.56 85 VAL A O 1
ATOM 673 N N . PHE A 1 86 ? -3.630 -7.331 -8.080 1.00 92.75 86 PHE A N 1
ATOM 674 C CA . PHE A 1 86 ? -4.466 -8.428 -7.606 1.00 92.75 86 PHE A CA 1
ATOM 675 C C . PHE A 1 86 ? -3.821 -9.166 -6.424 1.00 92.75 86 PHE A C 1
ATOM 677 O O . PHE A 1 86 ? -4.422 -9.232 -5.351 1.00 92.75 86 PHE A O 1
ATOM 684 N N . ILE A 1 87 ? -2.581 -9.647 -6.571 1.00 92.06 87 ILE A N 1
ATOM 685 C CA . ILE A 1 87 ? -1.856 -10.372 -5.511 1.00 92.06 87 ILE A CA 1
ATOM 686 C C . ILE A 1 87 ? -1.761 -9.526 -4.237 1.00 92.06 87 ILE A C 1
ATOM 688 O O . ILE A 1 87 ? -2.108 -9.987 -3.146 1.00 92.06 87 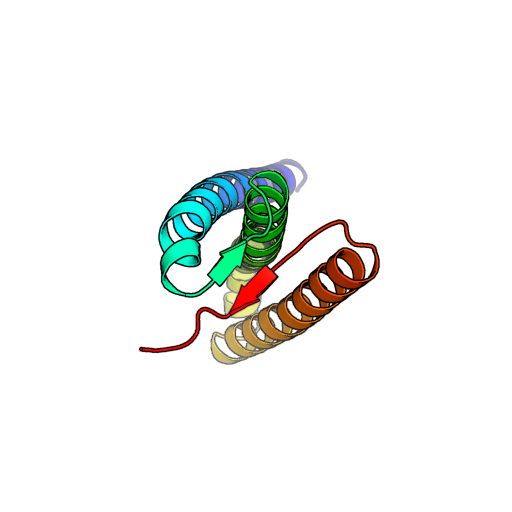ILE A O 1
ATOM 692 N N . PHE A 1 88 ? -1.344 -8.268 -4.369 1.00 90.00 88 PHE A N 1
ATOM 693 C CA . PHE A 1 88 ? -1.178 -7.370 -3.233 1.00 90.00 88 PHE A CA 1
ATOM 694 C C . PHE A 1 88 ? -2.511 -7.046 -2.547 1.00 90.00 88 PHE A C 1
ATOM 696 O O . PHE A 1 88 ? -2.573 -7.030 -1.318 1.00 90.00 88 PHE A O 1
ATOM 703 N N . THR A 1 89 ? -3.600 -6.897 -3.305 1.00 89.88 89 THR A N 1
ATOM 704 C CA . THR A 1 89 ? -4.948 -6.698 -2.745 1.00 89.88 89 THR A CA 1
ATOM 705 C C . THR A 1 89 ? -5.396 -7.905 -1.916 1.00 89.88 89 THR A C 1
ATOM 707 O O . THR A 1 89 ? -5.965 -7.737 -0.834 1.00 89.88 89 THR A O 1
ATOM 710 N N . PHE A 1 90 ? -5.103 -9.130 -2.367 1.00 92.31 90 PHE A N 1
ATOM 711 C CA . PHE A 1 90 ? -5.391 -10.346 -1.598 1.00 92.31 90 PHE A CA 1
ATOM 712 C C . PHE A 1 90 ? -4.590 -10.408 -0.296 1.00 92.31 90 PHE A C 1
ATOM 714 O O . PHE A 1 90 ? -5.165 -10.672 0.764 1.00 92.31 90 PHE A O 1
ATOM 721 N N . ILE A 1 91 ? -3.287 -10.119 -0.357 1.00 91.12 91 ILE A N 1
ATOM 722 C CA . ILE A 1 91 ? -2.418 -10.067 0.828 1.00 91.12 91 ILE A CA 1
ATOM 723 C C . ILE A 1 91 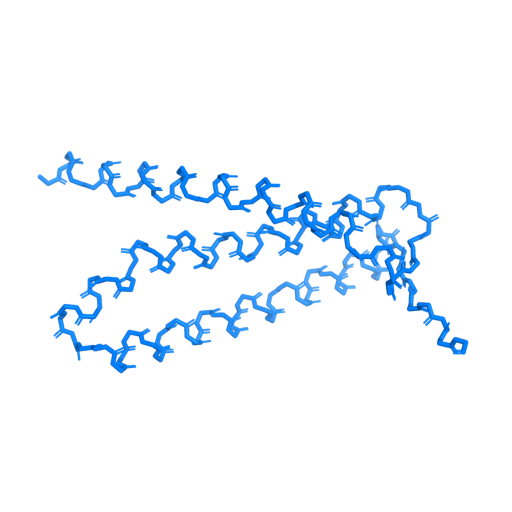? -2.939 -9.021 1.819 1.00 91.12 91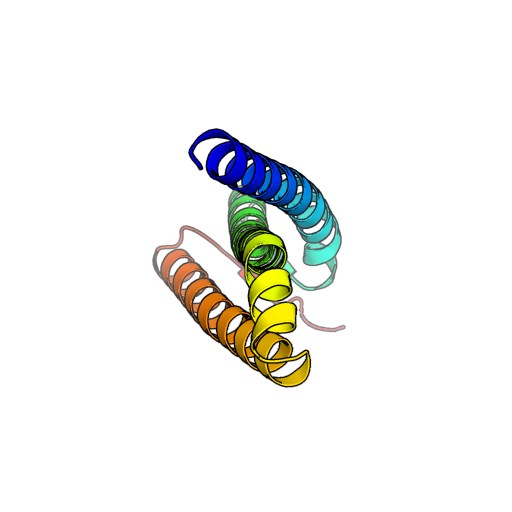 ILE A C 1
ATOM 725 O O . ILE A 1 91 ? -3.070 -9.299 3.011 1.00 91.12 91 ILE A O 1
ATOM 729 N N . GLN A 1 92 ? -3.311 -7.840 1.331 1.00 90.44 92 GLN A N 1
ATOM 730 C CA . GLN A 1 92 ? -3.866 -6.768 2.149 1.00 90.44 92 GLN A CA 1
ATOM 731 C C . GLN A 1 92 ? -5.158 -7.188 2.855 1.00 90.44 92 GLN A C 1
ATOM 733 O O . GLN A 1 92 ? -5.292 -7.011 4.067 1.00 90.44 92 GLN A O 1
ATOM 738 N N . ALA A 1 93 ? -6.104 -7.771 2.114 1.00 89.69 93 ALA A N 1
ATOM 739 C CA . ALA A 1 93 ? -7.364 -8.248 2.672 1.00 89.69 93 ALA A CA 1
ATOM 740 C C . ALA A 1 93 ? -7.133 -9.336 3.733 1.00 89.69 93 ALA A C 1
ATOM 742 O O . ALA A 1 93 ? -7.792 -9.337 4.777 1.00 89.69 93 ALA A O 1
ATOM 743 N N . TYR A 1 94 ? -6.168 -10.228 3.496 1.00 92.44 94 TYR A N 1
ATOM 744 C CA . TYR A 1 94 ? -5.773 -11.261 4.446 1.00 92.44 94 TYR A CA 1
ATOM 745 C C . TYR A 1 94 ? -5.203 -10.671 5.742 1.00 92.44 94 TYR A C 1
ATOM 747 O O . TYR A 1 94 ? -5.679 -11.019 6.823 1.00 92.44 94 TYR A O 1
ATOM 755 N N . ILE A 1 95 ? -4.249 -9.737 5.649 1.00 90.94 95 ILE A N 1
ATOM 756 C CA . ILE A 1 95 ? -3.632 -9.084 6.815 1.00 90.94 95 ILE A CA 1
ATOM 757 C C . ILE A 1 95 ? -4.695 -8.378 7.660 1.00 90.94 95 ILE A C 1
ATOM 759 O O . ILE A 1 95 ? -4.746 -8.555 8.875 1.00 90.94 95 ILE A O 1
ATOM 763 N N . ILE A 1 96 ? -5.583 -7.613 7.026 1.00 89.50 96 ILE A N 1
ATOM 764 C CA . ILE A 1 96 ? -6.638 -6.877 7.733 1.00 89.50 96 ILE A CA 1
ATOM 765 C C . ILE A 1 96 ? -7.603 -7.840 8.416 1.00 89.50 96 ILE A C 1
ATOM 767 O O . ILE A 1 96 ? -7.947 -7.647 9.581 1.00 89.50 96 ILE A O 1
ATOM 771 N N . ARG A 1 97 ? -8.007 -8.915 7.734 1.00 89.56 97 ARG A N 1
ATOM 772 C CA . ARG A 1 97 ? -8.850 -9.951 8.338 1.00 89.56 97 ARG A CA 1
ATOM 773 C C . ARG A 1 97 ? -8.185 -10.568 9.568 1.00 89.56 97 ARG A C 1
ATOM 775 O O . ARG A 1 97 ? -8.859 -10.783 10.572 1.00 89.56 97 ARG A O 1
ATOM 782 N N . GLU A 1 98 ? -6.894 -10.862 9.494 1.00 92.19 98 GLU A N 1
ATOM 783 C CA . GLU A 1 98 ? -6.154 -11.484 10.589 1.00 92.19 98 GLU A CA 1
ATOM 784 C C . GLU A 1 98 ? -5.999 -10.539 11.789 1.00 92.19 98 GLU A C 1
ATOM 786 O O . GLU A 1 98 ? -6.225 -10.940 12.931 1.00 92.19 98 GLU A O 1
ATOM 791 N N . LEU A 1 99 ? -5.729 -9.256 11.544 1.00 89.25 99 LEU A N 1
ATOM 792 C CA . LEU A 1 99 ? -5.698 -8.233 12.592 1.00 89.25 99 LEU A CA 1
ATOM 793 C C . LEU A 1 99 ? -7.066 -8.035 13.251 1.00 89.25 99 LEU A C 1
ATOM 795 O O . LEU A 1 99 ? -7.142 -7.865 14.469 1.00 89.25 99 LEU A O 1
ATOM 799 N N . ALA A 1 100 ? -8.147 -8.095 12.469 1.00 87.50 100 ALA A N 1
ATOM 800 C CA . ALA A 1 100 ? -9.504 -7.981 12.993 1.00 87.50 100 ALA A CA 1
ATOM 801 C C . ALA A 1 100 ? -9.862 -9.181 13.881 1.00 87.50 100 ALA A C 1
ATOM 803 O O . ALA A 1 100 ? -10.399 -9.002 14.971 1.00 87.50 100 ALA A O 1
ATOM 804 N N . LYS A 1 101 ? -9.504 -10.405 13.464 1.00 88.62 101 LYS A N 1
ATOM 805 C CA . LYS A 1 101 ? -9.702 -11.623 14.271 1.00 88.62 101 LYS A CA 1
ATOM 806 C C . LYS A 1 101 ? -8.976 -11.569 15.613 1.00 88.62 101 LYS A C 1
ATOM 808 O O . LYS A 1 101 ? -9.500 -12.059 16.604 1.00 88.62 101 LYS A O 1
ATOM 813 N N . ARG A 1 102 ? -7.782 -10.973 15.643 1.00 89.44 102 ARG A N 1
ATOM 814 C CA . ARG A 1 102 ? -6.977 -10.800 16.863 1.00 89.44 102 ARG A CA 1
ATOM 815 C C . ARG A 1 102 ? -7.466 -9.657 17.758 1.00 89.44 102 ARG A C 1
ATOM 817 O O . ARG A 1 102 ? -6.873 -9.424 18.803 1.00 89.44 102 ARG A O 1
ATOM 824 N N . GLY A 1 103 ? -8.503 -8.922 17.347 1.00 84.81 103 GLY A N 1
ATOM 825 C CA . GLY A 1 103 ? -9.008 -7.753 18.068 1.00 84.81 103 GLY A CA 1
ATOM 826 C C . GLY A 1 103 ? -8.080 -6.534 18.012 1.00 84.81 103 GLY A C 1
ATOM 827 O O . GLY A 1 103 ? -8.329 -5.561 18.713 1.00 84.81 103 GLY A O 1
ATOM 828 N N . MET A 1 104 ? -7.029 -6.563 17.181 1.00 86.00 104 MET A N 1
ATOM 829 C CA . MET A 1 104 ? -6.093 -5.441 17.022 1.00 86.00 104 MET A CA 1
ATOM 830 C C . MET A 1 104 ? -6.703 -4.281 16.236 1.00 86.00 104 MET A C 1
ATOM 832 O O . MET A 1 104 ? -6.253 -3.146 16.373 1.00 86.00 104 MET A O 1
ATOM 836 N N . ILE A 1 105 ? -7.703 -4.569 15.396 1.00 87.94 105 ILE A N 1
ATOM 837 C CA . ILE A 1 105 ? -8.490 -3.555 14.700 1.00 87.94 105 ILE A CA 1
ATOM 838 C C . ILE A 1 105 ? -9.985 -3.815 14.892 1.00 87.94 105 ILE A C 1
ATOM 840 O O . ILE A 1 105 ? -10.475 -4.926 14.691 1.00 87.94 105 ILE A O 1
ATOM 844 N N . SER A 1 106 ? -10.718 -2.766 15.249 1.00 87.19 106 SER A N 1
ATOM 845 C CA . SER A 1 106 ? -12.174 -2.757 15.362 1.00 87.19 106 SER A CA 1
ATOM 846 C C . SER A 1 106 ? -12.747 -1.819 14.307 1.00 87.19 106 SER A C 1
ATOM 848 O O . SER A 1 106 ? -12.544 -0.603 14.360 1.00 87.19 106 SER A O 1
ATOM 850 N N . ILE A 1 107 ? -13.423 -2.391 13.309 1.00 84.38 107 ILE A N 1
ATOM 851 C CA . ILE A 1 107 ? -13.948 -1.662 12.150 1.00 84.38 107 ILE A CA 1
ATOM 852 C C . ILE A 1 107 ? -15.368 -2.139 11.865 1.00 84.38 107 ILE A C 1
ATOM 854 O O . ILE A 1 107 ? -15.629 -3.340 11.784 1.00 84.38 107 ILE A O 1
ATOM 858 N N . ARG A 1 108 ? -16.289 -1.194 11.682 1.00 83.94 108 ARG A N 1
ATOM 859 C CA . ARG A 1 108 ? -17.671 -1.438 11.265 1.00 83.94 108 ARG A CA 1
ATOM 860 C C . ARG A 1 108 ? -18.004 -0.555 10.068 1.00 83.94 108 ARG A C 1
ATOM 862 O O . ARG A 1 108 ? -17.496 0.555 9.936 1.00 83.94 108 ARG A O 1
ATOM 869 N N . ARG A 1 109 ? -18.857 -1.040 9.165 1.00 78.75 109 ARG A N 1
ATOM 870 C CA . ARG A 1 109 ? -19.422 -0.177 8.119 1.00 78.75 109 ARG A CA 1
ATOM 871 C C . ARG A 1 109 ? -20.478 0.723 8.740 1.00 78.75 109 ARG A C 1
ATOM 873 O O . ARG A 1 109 ? -21.319 0.232 9.489 1.00 78.75 109 ARG A O 1
ATOM 880 N N . LYS A 1 110 ? -20.467 2.005 8.371 1.00 81.44 110 LYS A N 1
ATOM 881 C CA . LYS A 1 110 ? -21.568 2.910 8.711 1.00 81.44 110 LYS A CA 1
ATOM 882 C C . LYS A 1 110 ? -22.857 2.402 8.077 1.00 81.44 110 LYS A C 1
ATOM 884 O O . LYS A 1 110 ? -22.871 2.066 6.889 1.00 81.44 110 LYS A O 1
ATOM 889 N N . ALA A 1 111 ? -23.933 2.350 8.859 1.00 74.31 111 ALA A N 1
ATOM 890 C CA . ALA A 1 111 ? -25.259 2.122 8.305 1.00 74.31 111 ALA A CA 1
ATOM 891 C C . ALA A 1 111 ? -25.579 3.293 7.363 1.00 74.31 111 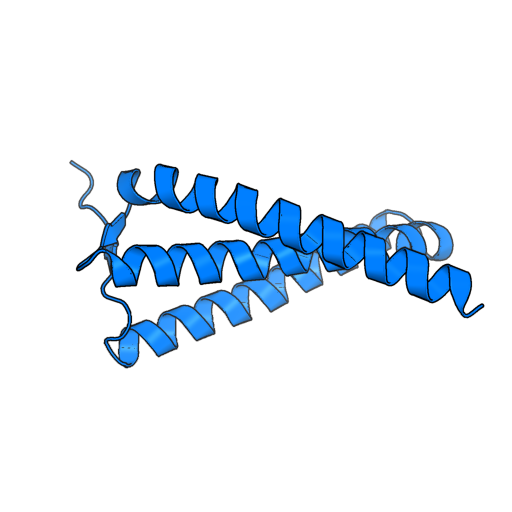ALA A C 1
ATOM 893 O O . ALA A 1 111 ? -25.452 4.455 7.754 1.00 74.31 111 ALA A O 1
ATOM 894 N N . ARG A 1 112 ? -25.934 2.998 6.107 1.00 67.25 112 ARG A N 1
ATOM 895 C CA . ARG A 1 112 ? -26.427 4.034 5.192 1.00 67.25 112 ARG A CA 1
ATOM 896 C C . ARG A 1 112 ? -27.770 4.516 5.743 1.00 67.25 112 ARG A C 1
ATOM 898 O O . ARG A 1 112 ? -28.665 3.690 5.906 1.00 67.25 112 ARG A O 1
ATOM 905 N N . LYS A 1 113 ? -27.847 5.800 6.099 1.00 58.75 113 LYS A N 1
ATOM 906 C CA . LYS A 1 113 ? -29.119 6.481 6.364 1.00 58.75 113 LYS A CA 1
ATOM 907 C C . LYS A 1 113 ? -29.851 6.717 5.053 1.00 58.75 113 LYS A C 1
ATOM 909 O O . LYS A 1 113 ? -29.145 6.983 4.054 1.00 58.75 113 LYS A O 1
#

Mean predicted aligned error: 5.55 Å

Solvent-accessible surface area (backbone atoms only — not comparable to full-atom values): 5922 Å² total; per-residue (Å²): 112,71,69,59,53,50,50,53,52,51,50,26,52,52,47,21,52,52,40,22,55,53,39,23,52,50,40,57,70,52,44,66,78,60,38,40,56,78,45,73,63,24,44,51,54,51,22,47,53,58,15,45,53,53,13,48,50,48,19,52,41,69,62,47,36,60,56,40,27,73,77,70,30,61,69,54,23,52,51,53,50,51,52,50,52,50,53,50,50,51,53,50,53,49,54,54,52,53,37,38,75,70,63,69,33,43,78,44,72,56,80,84,128

Secondary structure (DSSP, 8-state):
-HHHHHHHHHHHHHHHHHHHHHHHHHHHHHGGGTEEESSHHHHHHHHHHHHHHHHHHHHHHHHHHHHHHHHT-HHHHHHHHHHHHHHHHHHHHHHHHHHHHTTS--EEEPPP-

Sequence (113 aa):
MIEITSAIIMQAILMFVLAWILLFALYYFTTPSYLEYGDKNSRYIYCAIYSLVLALVLAVGFAILPEISLEYGLVQALIVGLVMVFIFTFIQAYIIRELAKRGMISIRRKARK

Radius of gyration: 17.0 Å; Cα contacts (8 Å, |Δi|>4): 98; chains: 1; bounding box: 56×23×44 Å